Protein AF-A0A534V5C1-F1 (afdb_monomer_lite)

Radius of gyration: 18.53 Å; chains: 1; bounding box: 72×38×24 Å

Structure (mmCIF, N/CA/C/O backbone):
data_AF-A0A534V5C1-F1
#
_entry.id   AF-A0A534V5C1-F1
#
loop_
_atom_site.group_PDB
_atom_site.id
_atom_site.type_symbol
_atom_site.label_atom_id
_atom_site.label_alt_id
_atom_site.label_comp_id
_atom_site.label_asym_id
_atom_site.label_entity_id
_atom_site.label_seq_id
_atom_site.pdbx_PDB_ins_code
_atom_site.Cartn_x
_atom_site.Cartn_y
_atom_site.Cartn_z
_atom_site.occupancy
_atom_site.B_iso_or_equiv
_atom_site.auth_seq_id
_atom_site.auth_comp_id
_atom_site.auth_asym_id
_atom_site.auth_atom_id
_atom_site.pdbx_PDB_model_num
ATOM 1 N N . MET A 1 1 ? 19.839 13.608 -7.005 1.00 60.47 1 MET A N 1
ATOM 2 C CA . MET A 1 1 ? 18.880 12.476 -7.032 1.00 60.47 1 MET A CA 1
ATOM 3 C C . MET A 1 1 ? 18.427 12.028 -5.637 1.00 60.47 1 MET A C 1
ATOM 5 O O . MET A 1 1 ? 17.302 11.569 -5.510 1.00 60.47 1 MET A O 1
ATOM 9 N N . THR A 1 2 ? 19.229 12.205 -4.581 1.00 69.81 2 THR A N 1
ATOM 10 C CA . THR A 1 2 ? 18.893 11.780 -3.204 1.00 69.81 2 THR A CA 1
ATOM 11 C C . THR A 1 2 ? 17.684 12.507 -2.598 1.00 69.81 2 THR A C 1
ATOM 13 O O . THR A 1 2 ? 16.860 11.886 -1.942 1.00 69.81 2 THR A O 1
ATOM 16 N N . GLN A 1 3 ? 17.513 13.805 -2.876 1.00 76.06 3 GLN A N 1
ATOM 17 C CA . GLN A 1 3 ? 16.409 14.597 -2.313 1.00 76.06 3 GLN A CA 1
ATOM 18 C C . GLN A 1 3 ? 15.019 14.114 -2.769 1.00 76.06 3 GLN A C 1
ATOM 20 O O . GLN A 1 3 ? 14.090 14.065 -1.966 1.00 76.06 3 GLN A O 1
ATOM 25 N N . THR A 1 4 ? 14.873 13.716 -4.037 1.00 77.88 4 THR A N 1
ATOM 26 C CA . THR A 1 4 ? 13.603 13.200 -4.576 1.00 77.88 4 THR A CA 1
ATOM 27 C C . THR A 1 4 ? 13.214 11.877 -3.925 1.00 77.88 4 THR A C 1
ATOM 29 O O . THR A 1 4 ? 12.052 11.694 -3.572 1.00 77.88 4 THR A O 1
ATOM 32 N N . LYS A 1 5 ? 14.194 10.989 -3.707 1.00 77.31 5 LYS A N 1
ATOM 33 C CA . LYS A 1 5 ? 13.988 9.703 -3.035 1.00 77.31 5 LYS A CA 1
ATOM 34 C C . LYS A 1 5 ? 13.491 9.908 -1.600 1.00 77.31 5 LYS A C 1
ATOM 36 O O . LYS A 1 5 ? 12.434 9.393 -1.253 1.00 77.31 5 LYS A O 1
ATOM 41 N N . ASN A 1 6 ? 14.148 10.789 -0.840 1.00 88.06 6 ASN A N 1
ATOM 42 C CA . ASN A 1 6 ? 13.721 11.135 0.518 1.00 88.06 6 ASN A CA 1
ATOM 43 C C . ASN A 1 6 ? 12.304 11.732 0.557 1.00 88.06 6 ASN A C 1
ATOM 45 O O . ASN A 1 6 ? 11.538 11.447 1.474 1.00 88.06 6 ASN A O 1
ATOM 49 N N . LYS A 1 7 ? 11.930 12.547 -0.439 1.00 93.44 7 LYS A N 1
ATOM 50 C CA . LYS A 1 7 ? 10.576 13.112 -0.536 1.00 93.44 7 LYS A CA 1
ATOM 51 C C . LYS A 1 7 ? 9.520 12.029 -0.774 1.00 93.44 7 LYS A C 1
ATOM 53 O O . LYS A 1 7 ? 8.442 12.095 -0.192 1.00 93.44 7 LYS A O 1
ATOM 58 N N . GLN A 1 8 ? 9.818 11.042 -1.616 1.00 94.81 8 GLN A N 1
ATOM 59 C CA . GLN A 1 8 ? 8.917 9.915 -1.860 1.00 94.81 8 GLN A CA 1
ATOM 60 C C . GLN A 1 8 ? 8.784 9.027 -0.618 1.00 94.81 8 GLN A C 1
ATOM 62 O O . GLN A 1 8 ? 7.676 8.643 -0.261 1.00 94.81 8 GLN A O 1
ATOM 67 N N . GLU A 1 9 ? 9.881 8.769 0.092 1.00 94.12 9 GLU A N 1
ATOM 68 C CA . GLU A 1 9 ? 9.854 8.026 1.358 1.00 94.12 9 GLU A CA 1
ATOM 69 C C . GLU A 1 9 ? 9.009 8.737 2.418 1.00 94.12 9 GLU A C 1
ATOM 71 O O . GLU A 1 9 ? 8.139 8.110 3.019 1.00 94.12 9 GLU A O 1
ATOM 76 N N . ALA A 1 10 ? 9.180 10.052 2.581 1.00 96.31 10 ALA A N 1
ATOM 77 C CA . ALA A 1 10 ? 8.342 10.848 3.475 1.00 96.31 10 ALA A CA 1
ATOM 78 C C . ALA A 1 10 ? 6.858 10.772 3.084 1.00 96.31 10 ALA A C 1
ATOM 80 O O . ALA A 1 10 ? 6.003 10.528 3.933 1.00 96.31 10 ALA A O 1
ATOM 81 N N . ARG A 1 11 ? 6.552 10.892 1.787 1.00 97.06 11 ARG A N 1
ATOM 82 C CA . ARG A 1 11 ? 5.174 10.807 1.292 1.00 97.06 11 ARG A CA 1
ATOM 83 C C . ARG A 1 11 ? 4.540 9.440 1.549 1.00 97.06 11 ARG A C 1
ATOM 85 O O . ARG A 1 11 ? 3.370 9.370 1.914 1.00 97.06 11 ARG A O 1
ATOM 92 N N . LEU A 1 12 ? 5.294 8.360 1.369 1.00 96.56 12 LEU A N 1
ATOM 93 C CA . LEU A 1 12 ? 4.817 7.015 1.675 1.00 96.56 12 LEU A CA 1
ATOM 94 C C . LEU A 1 12 ? 4.504 6.870 3.173 1.00 96.56 12 LEU A C 1
ATOM 96 O O . LEU A 1 12 ? 3.461 6.327 3.527 1.00 96.56 12 LEU A O 1
ATOM 100 N N . GLN A 1 13 ? 5.356 7.410 4.050 1.00 96.94 13 GLN A N 1
ATOM 101 C CA . GLN A 1 13 ? 5.123 7.394 5.499 1.00 96.94 13 GLN A CA 1
ATOM 102 C C . GLN A 1 13 ? 3.879 8.195 5.910 1.00 96.94 13 GLN A C 1
ATOM 104 O O . GLN A 1 13 ? 3.115 7.729 6.753 1.00 96.94 13 GLN A O 1
ATOM 109 N N . GLU A 1 14 ? 3.626 9.353 5.292 1.00 97.69 14 GLU A N 1
ATOM 110 C CA . GLU A 1 14 ? 2.394 10.127 5.518 1.00 97.69 14 GLU A CA 1
ATOM 111 C C . GLU A 1 14 ? 1.139 9.307 5.192 1.00 9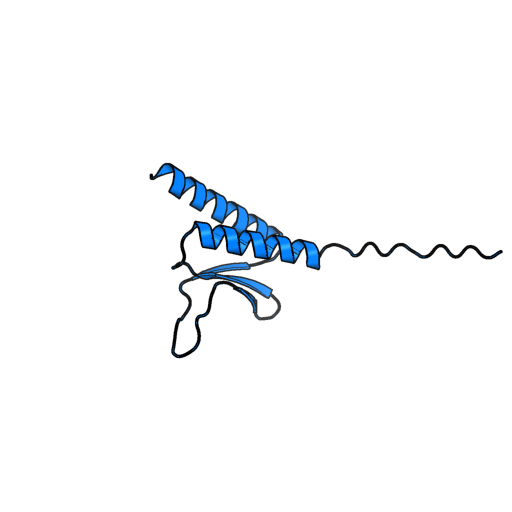7.69 14 GLU A C 1
ATOM 113 O O . GLU A 1 14 ? 0.183 9.291 5.967 1.00 97.69 14 GLU A O 1
ATOM 118 N N . LEU A 1 15 ? 1.147 8.590 4.065 1.00 97.81 15 LEU A N 1
ATOM 119 C CA . LEU A 1 15 ? 0.025 7.742 3.664 1.00 97.81 15 LEU A CA 1
ATOM 120 C C . LEU A 1 15 ? -0.153 6.545 4.606 1.00 97.81 15 LEU A C 1
ATOM 122 O O . LEU A 1 15 ? -1.280 6.212 4.963 1.00 97.81 15 LEU A O 1
ATOM 126 N N . ILE A 1 16 ? 0.940 5.930 5.066 1.00 97.06 16 ILE A N 1
ATOM 127 C CA . ILE A 1 16 ? 0.887 4.855 6.070 1.00 97.06 16 ILE A CA 1
ATOM 128 C C . ILE A 1 16 ? 0.285 5.373 7.382 1.00 97.06 16 ILE A C 1
ATOM 130 O O . ILE A 1 16 ? -0.541 4.697 7.995 1.00 97.06 16 ILE A O 1
ATOM 134 N N . ALA A 1 17 ? 0.668 6.573 7.820 1.00 97.31 17 ALA A N 1
ATOM 135 C CA . ALA A 1 17 ? 0.105 7.188 9.017 1.00 97.31 17 ALA A CA 1
ATOM 136 C C . AL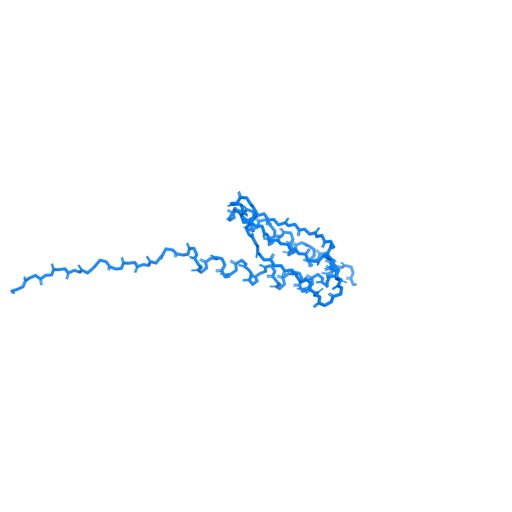A A 1 17 ? -1.399 7.472 8.856 1.00 97.31 17 ALA A C 1
ATOM 138 O O . ALA A 1 17 ? -2.176 7.176 9.764 1.00 97.31 17 ALA A O 1
ATOM 139 N N . ALA A 1 18 ? -1.820 7.970 7.690 1.00 96.62 18 ALA A N 1
ATOM 140 C CA . ALA A 1 18 ? -3.231 8.185 7.379 1.00 96.62 18 ALA A CA 1
ATOM 141 C C . ALA A 1 18 ? -4.034 6.870 7.390 1.00 96.62 18 ALA A C 1
ATOM 143 O O . ALA A 1 18 ? -5.113 6.821 7.975 1.00 96.62 18 ALA A O 1
ATOM 144 N N . ALA A 1 19 ? -3.492 5.792 6.814 1.00 95.94 19 ALA A N 1
ATOM 145 C CA . ALA A 1 19 ? -4.098 4.459 6.848 1.00 95.94 19 ALA A CA 1
ATOM 146 C C . ALA A 1 19 ? -4.348 3.982 8.288 1.00 95.94 19 ALA A C 1
ATOM 148 O O . ALA A 1 19 ? -5.461 3.589 8.637 1.00 95.94 19 ALA A O 1
ATOM 149 N N . LYS A 1 20 ? -3.339 4.116 9.156 1.00 95.06 20 LYS A N 1
ATOM 150 C CA . LYS A 1 20 ? -3.444 3.739 10.572 1.00 95.06 20 LYS A CA 1
ATOM 151 C C . LYS A 1 20 ? -4.502 4.548 11.316 1.00 95.06 20 LYS A C 1
ATOM 153 O O . LYS A 1 20 ? -5.246 3.978 12.108 1.00 95.06 20 LYS A O 1
ATOM 158 N N . ALA A 1 21 ? -4.618 5.847 11.034 1.00 95.19 21 ALA A N 1
ATOM 159 C CA . ALA A 1 21 ? -5.671 6.689 11.605 1.00 95.19 21 ALA A CA 1
ATOM 160 C C . ALA A 1 21 ? -7.089 6.237 11.195 1.00 95.19 21 ALA A C 1
ATOM 162 O O . ALA A 1 21 ? -8.049 6.500 11.913 1.00 95.19 21 ALA A O 1
ATOM 163 N N . MET A 1 22 ? -7.217 5.515 10.077 1.00 93.25 22 MET A N 1
ATOM 164 C CA . MET A 1 22 ? -8.460 4.902 9.596 1.00 93.25 22 MET A CA 1
ATOM 165 C C . MET A 1 22 ? -8.669 3.456 10.087 1.00 93.25 22 MET A C 1
ATOM 167 O O . MET A 1 22 ? -9.570 2.778 9.599 1.00 93.25 22 MET A O 1
ATOM 171 N N . ASN A 1 23 ? -7.872 2.977 11.050 1.00 92.94 23 ASN A N 1
ATOM 172 C CA . ASN A 1 23 ? -7.851 1.582 11.517 1.00 92.94 23 ASN A CA 1
ATOM 173 C C . ASN A 1 23 ? -7.488 0.555 10.426 1.00 92.94 23 ASN A C 1
ATOM 175 O O . ASN A 1 23 ? -7.892 -0.605 10.502 1.00 92.94 23 ASN A O 1
ATOM 179 N N . LEU A 1 24 ? -6.711 0.968 9.422 1.00 94.56 24 LEU A N 1
ATOM 180 C CA . LEU A 1 24 ? -6.122 0.077 8.425 1.00 94.56 24 LEU A CA 1
ATOM 181 C C . LEU A 1 24 ? -4.674 -0.220 8.823 1.00 94.56 24 LEU A C 1
ATOM 183 O O . LEU A 1 24 ? -3.866 0.701 8.969 1.00 94.56 24 LEU A O 1
ATOM 187 N N . ASP A 1 25 ? -4.325 -1.496 8.971 1.00 95.62 25 ASP A N 1
ATOM 188 C CA . ASP A 1 25 ? -2.920 -1.879 9.120 1.00 95.62 25 ASP A CA 1
ATOM 189 C C . ASP A 1 25 ? -2.221 -1.871 7.758 1.00 95.62 25 ASP A C 1
ATOM 191 O O . ASP A 1 25 ? -2.832 -2.181 6.735 1.00 95.62 25 ASP A O 1
ATOM 195 N N . VAL A 1 26 ? -0.936 -1.516 7.730 1.00 96.19 26 VAL A N 1
ATOM 196 C CA . VAL A 1 26 ? -0.150 -1.476 6.490 1.00 96.19 26 VAL A CA 1
ATOM 197 C C . VAL A 1 26 ? 1.141 -2.249 6.677 1.00 96.19 26 VAL A C 1
ATOM 199 O O . VAL A 1 26 ? 1.972 -1.903 7.520 1.00 96.19 26 VAL A O 1
ATOM 202 N N . ARG A 1 27 ? 1.333 -3.270 5.842 1.00 94.44 27 ARG A N 1
ATOM 203 C CA . ARG A 1 27 ? 2.507 -4.140 5.852 1.00 94.44 27 ARG A CA 1
ATOM 204 C C . ARG A 1 27 ? 3.267 -4.028 4.543 1.00 94.44 27 ARG A C 1
ATOM 206 O O . ARG A 1 27 ? 2.731 -4.304 3.475 1.00 94.44 27 ARG A O 1
ATOM 213 N N . THR A 1 28 ? 4.537 -3.650 4.634 1.00 92.38 28 THR A N 1
ATOM 214 C CA . THR A 1 28 ? 5.445 -3.588 3.486 1.00 92.38 28 THR A CA 1
ATOM 215 C C . THR A 1 28 ? 6.341 -4.818 3.492 1.00 92.38 28 THR A C 1
ATOM 217 O O . THR A 1 28 ? 7.238 -4.945 4.326 1.00 92.38 28 THR A O 1
ATOM 220 N N . GLU A 1 29 ? 6.108 -5.740 2.567 1.00 90.19 29 GLU A N 1
ATOM 221 C CA . GLU A 1 29 ? 6.818 -7.016 2.520 1.00 90.19 29 GLU A CA 1
ATOM 222 C C . GLU A 1 29 ? 7.061 -7.485 1.086 1.00 90.19 29 GLU A C 1
ATOM 224 O O . GLU A 1 29 ? 6.552 -6.915 0.124 1.00 90.19 29 GLU A O 1
ATOM 229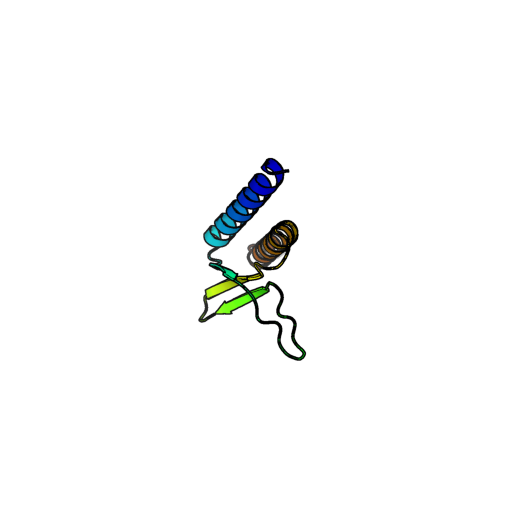 N N . LYS A 1 30 ? 7.935 -8.483 0.926 1.00 87.75 30 LYS A N 1
ATOM 230 C CA . LYS A 1 30 ? 8.152 -9.113 -0.376 1.00 87.75 30 LYS A CA 1
ATOM 231 C C . LYS A 1 30 ? 7.028 -10.115 -0.605 1.00 87.75 30 LYS A C 1
ATOM 233 O O . LYS A 1 30 ? 6.912 -11.067 0.161 1.00 87.75 30 LYS A O 1
ATOM 238 N N . LEU A 1 31 ? 6.245 -9.914 -1.659 1.00 85.12 31 LEU A N 1
ATOM 239 C CA . LEU A 1 31 ? 5.161 -10.827 -2.009 1.00 85.12 31 LEU A CA 1
ATOM 240 C C . LEU A 1 31 ? 5.683 -11.985 -2.866 1.00 85.12 31 LEU A C 1
ATOM 242 O O . LEU A 1 31 ? 6.530 -11.801 -3.745 1.00 85.12 31 LEU A O 1
ATOM 246 N N . LEU A 1 32 ? 5.184 -13.195 -2.601 1.00 81.19 32 LEU A N 1
ATOM 247 C CA . LEU A 1 32 ? 5.542 -14.385 -3.370 1.00 81.19 32 LEU A CA 1
ATOM 248 C C . LEU A 1 32 ? 4.997 -14.280 -4.801 1.00 81.19 32 LEU A C 1
ATOM 250 O O . LEU A 1 32 ? 3.859 -13.873 -5.037 1.00 81.19 32 LEU A O 1
ATOM 254 N N . ARG A 1 33 ? 5.833 -14.667 -5.766 1.00 73.31 33 ARG A N 1
ATOM 255 C CA . ARG A 1 33 ? 5.517 -14.692 -7.199 1.00 73.31 33 ARG A CA 1
ATOM 256 C C . ARG A 1 33 ? 5.813 -16.096 -7.721 1.00 73.31 33 ARG A C 1
ATOM 258 O O . ARG A 1 33 ? 6.852 -16.319 -8.336 1.00 73.31 33 ARG A O 1
ATOM 265 N N . GLU A 1 34 ? 4.944 -17.047 -7.402 1.00 67.44 34 GLU A N 1
ATOM 266 C CA . GLU A 1 34 ? 5.095 -18.454 -7.798 1.00 67.44 34 GLU A CA 1
ATOM 267 C C . GLU A 1 34 ? 4.121 -18.856 -8.918 1.00 67.44 34 GLU A C 1
ATOM 269 O O . GLU A 1 34 ? 3.238 -18.092 -9.311 1.00 67.44 34 GLU A O 1
ATOM 274 N N . ALA A 1 35 ? 4.351 -20.046 -9.487 1.00 56.94 35 ALA A N 1
ATOM 275 C CA . ALA A 1 35 ? 3.769 -20.578 -10.720 1.00 56.94 35 ALA A CA 1
ATOM 276 C C . ALA A 1 35 ? 2.283 -20.218 -10.939 1.00 56.94 35 ALA A C 1
ATOM 278 O O . ALA A 1 35 ? 1.383 -20.788 -10.330 1.00 56.94 35 ALA A O 1
ATOM 279 N N . GLY A 1 36 ? 2.039 -19.275 -11.858 1.00 68.12 36 GLY A N 1
ATOM 280 C CA . GLY A 1 36 ? 0.702 -18.879 -12.314 1.00 68.12 36 GLY A CA 1
ATOM 281 C C . GLY A 1 36 ? 0.074 -17.680 -11.594 1.00 68.12 36 GLY A C 1
ATOM 282 O O . GLY A 1 36 ? -0.857 -17.097 -12.143 1.00 68.12 36 GLY A O 1
ATOM 283 N N . TYR A 1 37 ? 0.604 -17.245 -10.443 1.00 62.47 37 TYR A N 1
ATOM 284 C CA . TYR A 1 37 ? 0.045 -16.128 -9.674 1.00 62.47 37 TYR A CA 1
ATOM 285 C C . TYR A 1 37 ? 1.090 -15.045 -9.388 1.00 62.47 37 TYR A C 1
ATOM 287 O O . TYR A 1 37 ? 2.150 -15.277 -8.810 1.00 62.47 37 TYR A O 1
ATOM 295 N N . ARG A 1 38 ? 0.768 -13.809 -9.778 1.00 66.50 38 ARG A N 1
ATOM 296 C CA . ARG A 1 38 ? 1.528 -12.611 -9.402 1.00 66.50 38 ARG A CA 1
ATOM 297 C C . ARG A 1 38 ? 0.720 -11.833 -8.377 1.00 66.50 38 ARG A C 1
ATOM 299 O O . ARG A 1 38 ? -0.077 -10.978 -8.760 1.00 66.50 38 ARG A O 1
ATOM 306 N N . ALA A 1 39 ? 0.925 -12.134 -7.096 1.00 69.06 39 ALA A N 1
ATOM 307 C CA . ALA A 1 39 ? 0.397 -11.294 -6.032 1.00 69.06 39 ALA A CA 1
ATOM 308 C C . ALA A 1 39 ? 1.010 -9.893 -6.175 1.00 69.06 39 ALA A C 1
ATOM 310 O O . ALA A 1 39 ? 2.231 -9.730 -6.171 1.00 69.06 39 ALA A O 1
ATOM 311 N N . ARG A 1 40 ? 0.148 -8.898 -6.384 1.00 81.12 40 ARG A N 1
ATOM 312 C CA . ARG A 1 40 ? 0.493 -7.478 -6.278 1.00 81.12 40 ARG A CA 1
ATOM 313 C C . ARG A 1 40 ? 0.008 -6.968 -4.926 1.00 81.12 40 ARG A C 1
ATOM 315 O O . ARG A 1 40 ? -0.749 -7.664 -4.249 1.00 81.12 40 ARG A O 1
ATOM 322 N N . SER A 1 41 ? 0.440 -5.764 -4.558 1.00 90.31 41 SER A N 1
ATOM 323 C CA . SER A 1 41 ? -0.116 -5.037 -3.417 1.00 90.31 41 SER A CA 1
ATOM 324 C C . SER A 1 41 ? -1.649 -5.105 -3.419 1.00 90.31 41 SER A C 1
ATOM 326 O O . SER A 1 41 ? -2.269 -5.091 -4.486 1.00 90.31 41 SER A O 1
ATOM 328 N N . GLY A 1 42 ? -2.259 -5.207 -2.242 1.00 92.12 42 GLY A N 1
ATOM 329 C CA . GLY A 1 42 ? -3.703 -5.397 -2.119 1.00 92.12 42 GLY A CA 1
ATOM 330 C C . GLY A 1 42 ? -4.218 -5.161 -0.705 1.00 92.12 42 GLY A C 1
ATOM 331 O O . GLY A 1 42 ? -3.465 -5.252 0.266 1.00 92.12 42 GLY A O 1
ATOM 332 N N . ARG A 1 43 ? -5.516 -4.872 -0.594 1.00 92.06 43 ARG A N 1
ATOM 333 C CA . ARG A 1 43 ? -6.245 -4.798 0.675 1.00 92.06 43 ARG A CA 1
ATOM 334 C C . ARG A 1 43 ? -6.970 -6.111 0.941 1.00 92.06 43 ARG A C 1
ATOM 336 O O . ARG A 1 43 ? -7.588 -6.686 0.049 1.00 92.06 43 ARG A O 1
ATOM 343 N N . CYS A 1 44 ? -6.896 -6.588 2.173 1.00 90.12 44 CYS A N 1
ATOM 344 C CA . CYS A 1 44 ? -7.555 -7.810 2.608 1.00 90.12 44 CYS A CA 1
ATOM 345 C C . CYS A 1 44 ? -7.981 -7.702 4.072 1.00 90.12 44 CYS A C 1
ATOM 347 O O . CYS A 1 44 ? -7.534 -6.822 4.804 1.00 90.12 44 CYS A O 1
ATOM 349 N N . ARG A 1 45 ? -8.848 -8.618 4.502 1.00 93.19 45 ARG A N 1
ATOM 350 C CA . ARG A 1 45 ? -9.276 -8.723 5.895 1.00 93.19 45 ARG A CA 1
ATOM 351 C C . ARG A 1 45 ? -8.672 -9.976 6.513 1.00 93.19 45 ARG A C 1
ATOM 353 O O . ARG A 1 45 ? -8.954 -11.083 6.061 1.00 93.19 45 ARG A O 1
ATOM 360 N N . VAL A 1 46 ? -7.877 -9.805 7.562 1.00 89.69 46 VAL A N 1
ATOM 361 C CA . VAL A 1 46 ? -7.237 -10.894 8.308 1.00 89.69 46 VAL A CA 1
ATOM 362 C C . VAL A 1 46 ? -7.820 -10.906 9.714 1.00 89.69 46 VAL A C 1
ATOM 364 O O . VAL A 1 46 ? -7.674 -9.937 10.449 1.00 89.69 46 VAL A O 1
ATOM 367 N N . ASN A 1 47 ? -8.511 -11.985 10.093 1.00 90.38 47 ASN A N 1
ATOM 368 C CA . ASN A 1 47 ? -9.146 -12.126 11.414 1.00 90.38 47 ASN A CA 1
ATOM 369 C C . ASN A 1 47 ? -10.037 -10.930 11.815 1.00 90.38 47 ASN A C 1
ATOM 371 O O . ASN A 1 47 ? -10.058 -10.519 12.970 1.00 90.38 47 ASN A O 1
ATOM 375 N N . GLY A 1 48 ? -10.756 -10.346 10.852 1.00 89.12 48 GLY A N 1
ATOM 376 C CA . GLY A 1 48 ? -11.613 -9.178 11.092 1.00 89.12 48 GLY A CA 1
ATOM 377 C C . GLY A 1 48 ? -10.900 -7.824 11.034 1.00 89.12 48 GLY A C 1
ATOM 378 O O . GLY A 1 48 ? -11.580 -6.805 10.983 1.00 89.12 48 GLY A O 1
ATOM 379 N N . GLN A 1 49 ? -9.567 -7.797 10.973 1.00 90.75 49 GLN A N 1
ATOM 380 C CA . GLN A 1 49 ? -8.777 -6.579 10.817 1.00 90.75 49 GLN A CA 1
ATOM 381 C C . GLN A 1 49 ? -8.522 -6.288 9.336 1.00 90.75 49 GLN A C 1
ATOM 383 O O . GLN A 1 49 ? -8.117 -7.176 8.585 1.00 90.75 49 GLN A O 1
ATOM 388 N N . GLU A 1 50 ? -8.738 -5.046 8.910 1.00 94.62 50 GLU A N 1
ATOM 389 C CA . GLU A 1 50 ? -8.363 -4.591 7.570 1.00 94.62 50 GLU A CA 1
ATOM 390 C C . GLU A 1 50 ? -6.841 -4.390 7.492 1.00 94.62 50 GLU A C 1
ATOM 392 O O . GLU A 1 50 ? -6.248 -3.682 8.311 1.00 94.62 50 GLU A O 1
ATOM 397 N N . VAL A 1 51 ? -6.208 -5.015 6.501 1.00 95.19 51 VAL A N 1
ATOM 398 C CA . VAL A 1 51 ? -4.760 -4.981 6.279 1.00 95.19 51 VAL A CA 1
ATOM 399 C C . VAL A 1 51 ? -4.473 -4.699 4.808 1.00 95.19 51 VAL A C 1
ATOM 401 O O . VAL A 1 51 ? -4.984 -5.377 3.914 1.00 95.19 51 VAL A O 1
ATOM 404 N N . ILE A 1 52 ? -3.617 -3.717 4.552 1.00 95.50 52 ILE A N 1
ATOM 405 C CA . ILE A 1 52 ? -3.079 -3.397 3.233 1.00 95.50 52 ILE A CA 1
ATOM 406 C C . ILE A 1 52 ? -1.654 -3.946 3.142 1.00 95.50 52 ILE A C 1
ATOM 408 O O . ILE A 1 52 ? -0.766 -3.536 3.889 1.00 95.50 52 ILE A O 1
ATOM 412 N N . PHE A 1 53 ? -1.424 -4.848 2.193 1.00 94.94 53 PHE A N 1
ATOM 413 C CA . PHE A 1 53 ? -0.098 -5.352 1.856 1.00 94.94 53 PHE A CA 1
ATOM 414 C C . PHE A 1 53 ? 0.487 -4.555 0.692 1.00 94.94 53 PHE A C 1
ATOM 416 O O . PHE A 1 53 ? -0.149 -4.410 -0.351 1.00 94.94 53 PHE A O 1
ATOM 423 N N . ILE A 1 54 ? 1.714 -4.066 0.860 1.00 94.69 54 ILE A N 1
ATOM 424 C CA . ILE A 1 54 ? 2.486 -3.353 -0.159 1.00 94.69 54 ILE A CA 1
ATOM 425 C C . ILE A 1 54 ? 3.687 -4.211 -0.544 1.00 94.69 54 ILE A C 1
ATOM 427 O O . ILE A 1 54 ? 4.503 -4.557 0.313 1.00 94.69 54 ILE A O 1
ATOM 431 N N . ASP A 1 55 ? 3.822 -4.510 -1.837 1.00 92.75 55 ASP A N 1
ATOM 432 C CA . ASP A 1 55 ? 5.021 -5.150 -2.372 1.00 92.75 55 ASP A CA 1
ATOM 433 C C . ASP A 1 55 ? 6.214 -4.188 -2.292 1.00 92.75 55 ASP A C 1
ATOM 435 O O . ASP A 1 55 ? 6.263 -3.157 -2.963 1.00 92.75 55 ASP A O 1
ATOM 439 N N . ARG A 1 56 ? 7.213 -4.525 -1.478 1.00 91.06 56 ARG A N 1
ATOM 440 C CA . ARG A 1 56 ? 8.417 -3.695 -1.329 1.00 91.06 56 ARG A CA 1
ATOM 441 C C . ARG A 1 56 ? 9.33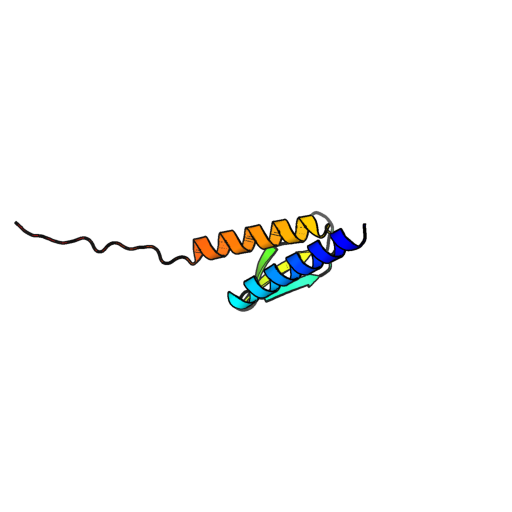5 -3.711 -2.555 1.00 91.06 56 ARG A C 1
ATOM 443 O O . ARG A 1 56 ? 10.262 -2.907 -2.612 1.00 91.06 56 ARG A O 1
ATOM 450 N N . GLU A 1 57 ? 9.139 -4.648 -3.487 1.00 90.88 57 GLU A N 1
ATOM 451 C CA . GLU A 1 57 ? 9.966 -4.783 -4.692 1.00 90.88 57 GLU A CA 1
ATOM 452 C C . GLU A 1 57 ? 9.486 -3.905 -5.858 1.00 90.88 57 GLU A C 1
ATOM 454 O O . GLU A 1 57 ? 10.208 -3.784 -6.850 1.00 90.88 57 GLU A O 1
ATOM 459 N N . VAL A 1 58 ? 8.305 -3.277 -5.763 1.00 91.00 58 VAL A N 1
ATOM 460 C CA . VAL A 1 58 ? 7.865 -2.276 -6.753 1.00 91.00 58 VAL A CA 1
ATOM 461 C C . VAL A 1 58 ? 8.430 -0.891 -6.435 1.00 91.00 58 VAL A C 1
ATOM 463 O O . VAL A 1 58 ? 8.811 -0.601 -5.296 1.00 91.00 58 VAL A O 1
ATOM 466 N N . ALA A 1 59 ? 8.498 -0.014 -7.441 1.00 93.31 59 ALA A N 1
ATOM 467 C CA . ALA A 1 59 ? 9.039 1.328 -7.263 1.00 93.31 59 ALA A CA 1
ATOM 468 C C . ALA A 1 59 ? 8.243 2.118 -6.213 1.00 93.31 59 ALA A C 1
ATOM 470 O O . ALA A 1 59 ? 7.025 2.008 -6.122 1.00 93.31 59 ALA A O 1
ATOM 471 N N . ILE A 1 60 ? 8.918 2.978 -5.445 1.00 94.69 60 ILE A N 1
ATOM 472 C CA . ILE A 1 60 ? 8.263 3.756 -4.382 1.00 94.69 60 ILE A CA 1
ATOM 473 C C . ILE A 1 60 ? 7.109 4.630 -4.896 1.00 94.69 60 ILE A C 1
ATOM 475 O O . ILE A 1 60 ? 6.124 4.824 -4.193 1.00 94.69 60 ILE A O 1
ATOM 479 N N . ALA A 1 61 ? 7.205 5.119 -6.135 1.00 95.12 61 ALA A N 1
ATOM 480 C CA . ALA A 1 61 ? 6.119 5.842 -6.789 1.00 95.12 61 ALA A CA 1
ATOM 481 C C . ALA A 1 61 ? 4.867 4.962 -6.949 1.00 95.12 61 ALA A C 1
ATOM 483 O O . ALA A 1 61 ? 3.778 5.395 -6.589 1.00 95.12 61 ALA A O 1
ATOM 484 N N . GLU A 1 62 ? 5.039 3.709 -7.380 1.00 94.50 62 GLU A N 1
ATOM 485 C CA . GLU A 1 62 ? 3.946 2.738 -7.505 1.00 94.50 62 GLU A CA 1
ATOM 486 C C . GLU A 1 62 ? 3.358 2.373 -6.135 1.00 94.50 62 GLU A C 1
ATOM 488 O O . GLU A 1 62 ? 2.146 2.223 -6.006 1.00 94.50 62 GLU A O 1
ATOM 493 N N . GLN A 1 63 ? 4.189 2.282 -5.088 1.00 95.50 63 GLN A N 1
ATOM 494 C CA . GLN A 1 63 ? 3.709 2.063 -3.716 1.00 95.50 63 GLN A CA 1
ATOM 495 C C . GLN A 1 63 ? 2.836 3.229 -3.228 1.00 95.50 63 GLN A C 1
ATOM 497 O O . GLN A 1 63 ? 1.790 3.002 -2.621 1.00 95.50 63 GLN A O 1
ATOM 502 N N . ILE A 1 64 ? 3.254 4.470 -3.508 1.00 97.19 64 ILE A N 1
ATOM 503 C CA . ILE A 1 64 ? 2.506 5.689 -3.175 1.00 97.19 64 ILE A CA 1
ATOM 504 C C . ILE A 1 64 ? 1.178 5.728 -3.930 1.00 97.19 64 ILE A C 1
ATOM 506 O O . ILE A 1 64 ? 0.148 5.974 -3.307 1.00 97.19 64 ILE A O 1
ATOM 510 N N . GLU A 1 65 ? 1.190 5.492 -5.245 1.00 96.56 65 GLU A N 1
ATOM 511 C CA . GLU A 1 65 ? -0.029 5.483 -6.062 1.00 96.56 65 GLU A CA 1
ATOM 512 C C . GLU A 1 65 ? -1.017 4.424 -5.581 1.00 96.56 65 GLU A C 1
ATOM 514 O O . GLU A 1 65 ? -2.189 4.730 -5.366 1.00 96.56 65 GLU A O 1
ATOM 519 N N . PHE A 1 66 ? -0.535 3.203 -5.345 1.00 95.88 66 PHE A N 1
ATOM 520 C CA . PHE A 1 66 ? -1.360 2.113 -4.844 1.00 95.88 66 PHE A CA 1
ATOM 521 C C . PHE A 1 66 ? -2.011 2.462 -3.499 1.00 95.88 66 PHE A C 1
ATOM 523 O O . PHE A 1 66 ? -3.231 2.372 -3.359 1.00 95.88 66 PHE A O 1
ATOM 530 N N . LEU A 1 67 ? -1.215 2.900 -2.516 1.00 96.44 67 LEU A N 1
ATOM 531 C CA . LEU A 1 67 ? -1.740 3.207 -1.188 1.00 96.44 67 LEU A CA 1
ATOM 532 C C . LEU A 1 67 ? -2.704 4.400 -1.235 1.00 96.44 67 LEU A C 1
ATOM 534 O O . LEU A 1 67 ? -3.755 4.356 -0.605 1.00 96.44 67 LEU A O 1
ATOM 538 N N . ALA A 1 68 ? -2.400 5.442 -2.012 1.00 96.94 68 ALA A N 1
ATOM 539 C CA . ALA A 1 68 ? -3.299 6.582 -2.178 1.00 96.94 68 ALA A CA 1
ATOM 540 C C . ALA A 1 68 ? -4.657 6.173 -2.776 1.00 96.94 68 ALA A C 1
ATOM 542 O O . ALA A 1 68 ? -5.695 6.636 -2.297 1.00 96.94 68 ALA A O 1
ATOM 543 N N . ALA A 1 69 ? -4.658 5.291 -3.780 1.00 95.25 69 ALA A N 1
ATOM 544 C CA . ALA A 1 69 ? -5.880 4.791 -4.402 1.00 95.25 69 ALA A CA 1
ATOM 545 C C . ALA A 1 69 ? -6.737 3.969 -3.422 1.00 95.25 69 ALA A C 1
ATOM 547 O O . ALA A 1 69 ? -7.943 4.204 -3.320 1.00 95.25 69 ALA A O 1
ATOM 548 N N . GLU A 1 70 ? -6.125 3.064 -2.650 1.00 94.75 70 GLU A N 1
ATOM 549 C CA . GLU A 1 70 ? -6.840 2.273 -1.636 1.00 94.75 70 GLU A CA 1
ATOM 550 C C . GLU A 1 70 ? -7.472 3.158 -0.552 1.00 94.75 70 GLU A C 1
ATOM 552 O O . GLU A 1 70 ? -8.632 2.959 -0.183 1.00 94.75 70 GLU A O 1
ATOM 557 N N . LEU A 1 71 ? -6.750 4.178 -0.071 1.00 94.88 71 LEU A N 1
ATOM 558 C CA . LEU A 1 71 ? -7.265 5.095 0.950 1.00 94.88 71 LEU A CA 1
ATOM 559 C C . LEU A 1 71 ? -8.423 5.965 0.450 1.00 94.88 71 LEU A C 1
ATOM 561 O O . LEU A 1 71 ? -9.331 6.272 1.225 1.00 94.88 71 LEU A O 1
ATOM 565 N N . ALA A 1 72 ? -8.415 6.368 -0.822 1.00 93.94 72 ALA A N 1
ATOM 566 C CA . ALA A 1 72 ? -9.534 7.092 -1.422 1.00 93.94 72 ALA A CA 1
ATOM 567 C C . ALA A 1 72 ? -10.780 6.195 -1.523 1.00 93.94 72 ALA A C 1
ATOM 569 O O . ALA A 1 72 ? -11.864 6.579 -1.077 1.00 93.94 72 ALA A O 1
ATOM 570 N N . GLY A 1 73 ? -10.607 4.963 -2.015 1.00 91.31 73 GLY A N 1
ATOM 571 C CA . GLY A 1 73 ? -11.693 3.989 -2.117 1.00 91.31 73 GLY A CA 1
ATOM 572 C C . GLY A 1 73 ? -12.300 3.624 -0.759 1.00 91.31 73 GLY A C 1
ATOM 573 O O . GLY A 1 73 ? -13.521 3.517 -0.639 1.00 91.31 73 GLY A O 1
ATOM 574 N N . PHE A 1 74 ? -11.470 3.489 0.280 1.00 88.56 74 PHE A N 1
ATOM 575 C CA . PHE A 1 74 ? -11.935 3.213 1.641 1.00 88.56 74 PHE A CA 1
ATOM 576 C C . PHE A 1 74 ? -12.802 4.345 2.204 1.00 88.56 74 PHE A C 1
ATOM 578 O O . PHE A 1 74 ? -13.869 4.086 2.758 1.00 88.56 74 PHE A O 1
ATOM 585 N N . GLN A 1 75 ? -12.390 5.602 2.019 1.00 85.19 75 GLN A N 1
ATOM 586 C CA . GLN A 1 75 ? -13.161 6.759 2.482 1.00 85.19 75 GLN A CA 1
ATOM 587 C C . GLN A 1 75 ? -14.530 6.854 1.804 1.00 85.19 75 GLN A C 1
ATOM 589 O O . GLN A 1 75 ? -15.512 7.160 2.471 1.00 85.19 75 GLN A O 1
ATOM 594 N N . GLN A 1 76 ? -14.625 6.547 0.508 1.00 83.81 76 GLN A N 1
ATOM 595 C CA . GLN A 1 76 ? -15.912 6.544 -0.197 1.00 83.81 76 GLN A CA 1
ATOM 596 C C . GLN A 1 76 ? -16.839 5.415 0.258 1.00 83.81 76 GLN A C 1
ATOM 598 O O . GLN A 1 76 ? -18.043 5.627 0.351 1.00 83.81 76 GLN A O 1
ATOM 603 N N . GLN A 1 77 ? -16.298 4.236 0.571 1.00 80.38 77 GLN A N 1
ATOM 604 C CA . GLN A 1 77 ? -17.088 3.112 1.091 1.00 80.38 77 GLN A CA 1
ATOM 605 C C . GLN A 1 77 ? -17.616 3.371 2.503 1.00 80.38 77 GLN A C 1
ATOM 607 O O . GLN A 1 77 ? -18.677 2.868 2.861 1.00 80.38 77 GLN A O 1
ATOM 612 N N . ASN A 1 78 ? -16.868 4.132 3.300 1.00 75.31 78 ASN A N 1
ATOM 613 C CA . ASN A 1 78 ? -17.173 4.378 4.705 1.00 75.31 78 ASN A CA 1
ATOM 614 C C . ASN A 1 78 ? -17.780 5.771 4.956 1.00 75.31 78 ASN A C 1
ATOM 616 O O . ASN A 1 78 ? -17.963 6.172 6.105 1.00 75.31 78 AS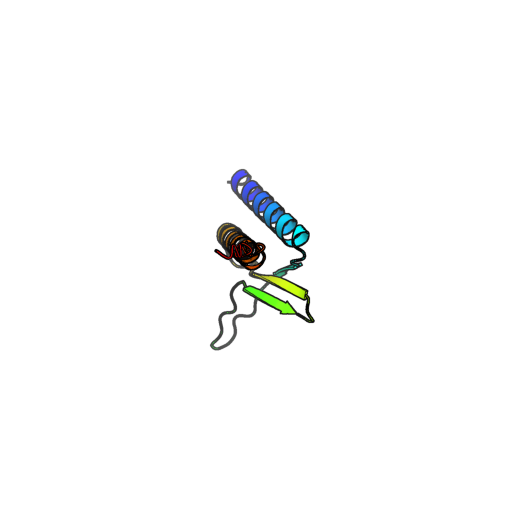N A O 1
ATOM 620 N N . ALA A 1 79 ? -18.075 6.526 3.892 1.00 70.69 79 ALA A N 1
ATOM 621 C CA . ALA A 1 79 ? -18.790 7.786 3.997 1.00 70.69 79 ALA A CA 1
ATOM 622 C C . ALA A 1 79 ? -20.246 7.500 4.404 1.00 70.69 79 ALA A C 1
ATOM 624 O O . ALA A 1 79 ? -20.889 6.647 3.783 1.00 70.69 79 ALA A O 1
ATOM 625 N N . PRO A 1 80 ? -20.791 8.190 5.424 1.00 63.03 80 PRO A N 1
ATOM 626 C CA . PRO A 1 80 ? -22.185 8.020 5.798 1.00 63.03 80 PRO A CA 1
ATOM 627 C C . PRO A 1 80 ? -23.053 8.363 4.588 1.00 63.03 80 PRO A C 1
ATOM 629 O O . PRO A 1 80 ? -23.031 9.490 4.086 1.00 63.03 80 PRO A O 1
ATOM 632 N N . SER A 1 81 ? -23.793 7.365 4.103 1.00 57.19 81 SER A N 1
ATOM 633 C CA . SER A 1 81 ? -24.834 7.577 3.104 1.00 57.19 81 SER A CA 1
ATOM 634 C C . SER A 1 81 ? -25.787 8.607 3.692 1.00 57.19 81 SER A C 1
ATOM 636 O O . SER A 1 81 ? -26.327 8.403 4.775 1.00 57.19 81 SER A O 1
ATOM 638 N N . THR A 1 82 ? -25.922 9.760 3.045 1.00 55.94 82 THR A N 1
ATOM 639 C CA . THR A 1 82 ? -26.832 10.810 3.499 1.00 55.94 82 THR A CA 1
ATOM 640 C C . THR A 1 82 ? -28.248 10.347 3.173 1.00 55.94 82 THR A C 1
ATOM 642 O O . THR A 1 82 ? -28.815 10.679 2.135 1.00 55.94 82 THR A O 1
ATOM 645 N N . GLU A 1 83 ? -28.799 9.494 4.031 1.00 54.59 83 GLU A N 1
ATOM 646 C CA . GLU A 1 83 ? -30.202 9.110 4.010 1.00 54.59 83 GLU A CA 1
ATOM 647 C C . GLU A 1 83 ? -31.006 10.365 4.362 1.00 54.59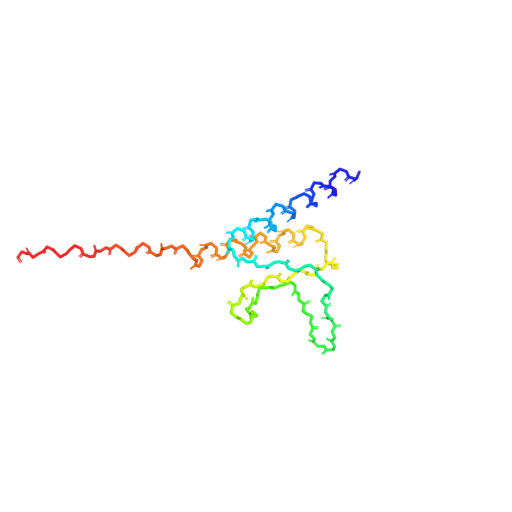 83 GLU A C 1
ATOM 649 O O . GLU A 1 83 ? -31.104 10.769 5.518 1.00 54.59 83 GLU A O 1
ATOM 654 N N . THR A 1 84 ? -31.512 11.053 3.338 1.00 61.81 84 THR A N 1
ATOM 655 C CA . THR A 1 84 ? -32.477 12.141 3.519 1.00 61.81 84 THR A CA 1
ATOM 656 C C . THR A 1 84 ? -33.762 11.524 4.076 1.00 61.81 84 THR A C 1
ATOM 658 O O . THR A 1 84 ? -34.319 10.642 3.417 1.00 61.81 84 THR A O 1
ATOM 661 N N . PRO A 1 85 ? -34.261 11.931 5.258 1.00 57.53 85 PRO A N 1
ATOM 662 C CA . PRO A 1 85 ? -35.557 11.465 5.720 1.00 57.53 85 PRO A CA 1
ATOM 663 C C . PRO A 1 85 ? -36.624 12.003 4.766 1.00 57.53 85 PRO A C 1
ATOM 665 O O . PRO A 1 85 ? -36.717 13.210 4.552 1.00 57.53 85 PRO A O 1
ATOM 668 N N . ALA A 1 86 ? -37.408 11.103 4.176 1.00 58.38 86 ALA A N 1
ATOM 669 C CA . ALA A 1 86 ? -38.592 11.457 3.412 1.00 58.38 86 ALA A CA 1
ATOM 670 C C . ALA A 1 86 ? -39.555 12.242 4.316 1.00 58.38 86 ALA A C 1
ATOM 672 O O . ALA A 1 86 ? -40.103 11.697 5.278 1.00 58.38 86 ALA A O 1
ATOM 673 N N . GLU A 1 87 ? -39.738 13.527 4.018 1.00 52.12 87 GLU A N 1
ATOM 674 C CA . GLU A 1 87 ? -40.725 14.373 4.675 1.00 52.12 87 GLU A CA 1
ATOM 675 C C . GLU A 1 87 ? -42.121 13.928 4.222 1.00 52.12 87 GLU A C 1
ATOM 677 O O . GLU A 1 87 ? -42.562 14.153 3.097 1.00 52.12 87 GLU A O 1
ATOM 682 N N . LEU A 1 88 ? -42.786 13.202 5.118 1.00 66.50 88 LEU A N 1
ATOM 683 C CA . LEU A 1 88 ? -44.209 12.920 5.084 1.00 66.50 88 LEU A CA 1
ATOM 684 C C . LEU A 1 88 ? -44.951 14.218 5.419 1.00 66.50 88 LEU A C 1
ATOM 686 O O . LEU A 1 88 ? -45.103 14.553 6.594 1.00 66.50 88 LEU A O 1
ATOM 690 N N . THR A 1 89 ? -45.466 14.915 4.411 1.00 59.69 89 THR A N 1
ATOM 691 C CA . THR A 1 89 ? -46.552 15.882 4.611 1.00 59.69 89 THR A CA 1
ATOM 692 C C . THR A 1 89 ? -47.798 15.332 3.933 1.00 59.69 89 THR A C 1
ATOM 694 O O . THR A 1 89 ? -47.839 15.131 2.722 1.00 59.69 89 THR A O 1
ATOM 697 N N . LYS A 1 90 ? -48.770 14.966 4.772 1.00 56.97 90 LYS A N 1
ATOM 698 C CA . LYS A 1 90 ? -50.142 14.648 4.382 1.00 56.97 90 LYS A CA 1
ATOM 699 C C . LYS A 1 90 ? -50.855 15.958 4.050 1.00 56.97 90 LYS A C 1
ATOM 701 O O . LYS A 1 90 ? -50.843 16.846 4.901 1.00 56.97 90 LYS A O 1
ATOM 706 N N . ASP A 1 91 ? -51.536 15.991 2.913 1.00 63.22 91 ASP A N 1
ATOM 707 C CA . ASP A 1 91 ? -52.672 16.874 2.627 1.00 63.22 91 ASP A CA 1
ATOM 708 C C . ASP A 1 91 ? -53.911 16.010 2.357 1.00 63.22 91 ASP A C 1
ATOM 710 O O . ASP A 1 91 ? -53.760 14.951 1.696 1.00 63.22 91 ASP A O 1
#

Secondary structure (DSSP, 8-state):
-HHHHHHHHHHHHHHHHHHHHTT-EEEEEPPP--TT----SEEEEETTEEEEEEETTS-HHHHHHHHHHHHHHHHHHTSPP----------

Sequence (91 aa):
MTQTKNKQEARLQELIAAAKAMNLDVRTEKLLREAGYRARSGRCRVNGQEVIFIDREVAIAEQIEFLAAELAGFQQQNAPSTETPAELTKD

Foldseek 3Di:
DVVVVVVLVVLLVVLCVVCVVVQEAEAEDADDDDDPDDDAWDWDADPNGIYTYHHNPDDSVVSNVVSVVVSVVVCVVPPPDPPDPPDDDDD

pLDDT: mean 84.79, std 13.84, range [52.12, 97.81]